Protein AF-A0A7U6QL06-F1 (afdb_monomer_lite)

Radius of gyration: 22.6 Å; chains: 1; bounding box: 42×29×83 Å

Structure (mmCIF, N/CA/C/O backbone):
data_AF-A0A7U6QL06-F1
#
_entry.id   AF-A0A7U6QL06-F1
#
loop_
_atom_site.group_PDB
_atom_site.id
_atom_site.type_symbol
_atom_site.label_atom_id
_atom_site.label_alt_id
_atom_site.label_comp_id
_atom_site.label_asym_id
_atom_site.label_entity_id
_atom_site.label_seq_id
_atom_site.pdbx_PDB_ins_code
_atom_site.Cartn_x
_atom_site.Cartn_y
_atom_site.Cartn_z
_atom_site.occupancy
_atom_site.B_iso_or_equiv
_atom_site.auth_seq_id
_atom_site.auth_comp_id
_atom_site.auth_asym_id
_atom_site.auth_atom_id
_atom_site.pdbx_PDB_model_num
ATOM 1 N N . MET A 1 1 ? -15.529 -10.972 55.651 1.00 56.72 1 MET A N 1
ATOM 2 C CA . MET A 1 1 ? -15.370 -11.615 54.320 1.00 56.72 1 MET A CA 1
ATOM 3 C C . MET A 1 1 ? -15.640 -10.692 53.113 1.00 56.72 1 MET A C 1
ATOM 5 O O . MET A 1 1 ? -15.593 -11.164 51.986 1.00 56.72 1 MET A O 1
ATOM 9 N N . VAL A 1 2 ? -15.839 -9.375 53.287 1.00 56.72 2 VAL A N 1
ATOM 10 C CA . VAL A 1 2 ? -16.188 -8.446 52.182 1.00 56.72 2 VAL A CA 1
ATOM 11 C C . VAL A 1 2 ? -14.967 -7.991 51.353 1.00 56.72 2 VAL A C 1
ATOM 13 O O . VAL A 1 2 ? -15.068 -7.785 50.147 1.00 56.72 2 VAL A O 1
ATOM 16 N N . CYS A 1 3 ? -13.777 -7.938 51.963 1.00 60.69 3 CYS A N 1
ATOM 17 C CA . CYS A 1 3 ? -12.556 -7.406 51.338 1.00 60.69 3 CYS A CA 1
ATOM 18 C C . CYS A 1 3 ? -12.039 -8.247 50.143 1.00 60.69 3 CYS A C 1
ATOM 20 O O . CYS A 1 3 ? -11.543 -7.704 49.155 1.00 60.69 3 CYS A O 1
ATOM 22 N N . GLY A 1 4 ? -12.218 -9.575 50.176 1.00 67.12 4 GLY A N 1
ATOM 23 C CA . GLY A 1 4 ? -11.786 -10.467 49.088 1.00 67.12 4 GLY A CA 1
ATOM 24 C C . GLY A 1 4 ? -12.619 -10.332 47.806 1.00 67.12 4 GLY A C 1
ATOM 25 O O . GLY A 1 4 ? -12.082 -10.431 46.701 1.00 67.12 4 GLY A O 1
ATOM 26 N N . TYR A 1 5 ? -13.917 -10.044 47.943 1.00 71.44 5 TYR A N 1
ATOM 27 C CA . TYR A 1 5 ? -14.824 -9.863 46.806 1.00 71.44 5 TYR A CA 1
ATOM 28 C C . TYR A 1 5 ? -14.552 -8.559 46.050 1.00 71.44 5 TYR A C 1
ATOM 30 O O . TYR A 1 5 ? -14.551 -8.552 44.818 1.00 71.44 5 TYR A O 1
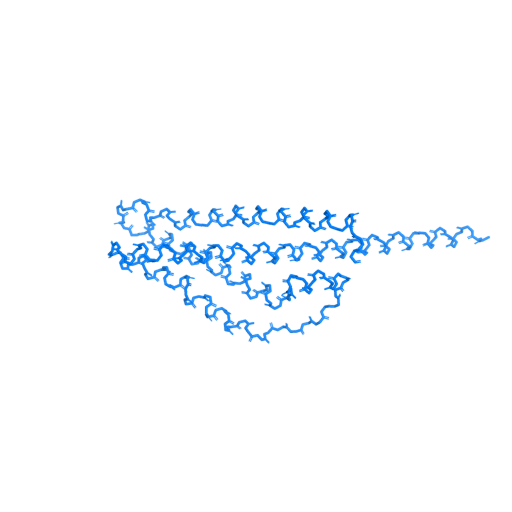ATOM 38 N N . GLU A 1 6 ? -14.255 -7.466 46.757 1.00 74.19 6 GLU A N 1
ATOM 39 C CA . GLU A 1 6 ? -13.895 -6.204 46.106 1.00 74.19 6 GLU A CA 1
ATOM 40 C C . GLU A 1 6 ? -12.566 -6.282 45.355 1.00 74.19 6 GLU A C 1
ATOM 42 O O . GLU A 1 6 ? -12.441 -5.736 44.258 1.00 74.19 6 GLU A O 1
ATOM 47 N N . TRP A 1 7 ? -11.570 -6.969 45.917 1.00 74.94 7 TRP A N 1
ATOM 48 C CA . TRP A 1 7 ? -10.262 -7.102 45.280 1.00 74.94 7 TRP A CA 1
ATOM 49 C C . TRP A 1 7 ? -10.329 -7.931 43.993 1.00 74.94 7 TRP A C 1
ATOM 51 O O . TRP A 1 7 ? -9.758 -7.542 42.970 1.00 74.94 7 TRP A O 1
ATOM 61 N N . LYS A 1 8 ? -11.098 -9.028 44.010 1.00 81.56 8 LYS A N 1
ATOM 62 C CA . LYS A 1 8 ? -11.358 -9.850 42.822 1.00 81.56 8 LYS A CA 1
ATOM 63 C C . LYS A 1 8 ? -12.091 -9.051 41.737 1.00 81.56 8 LYS A C 1
ATOM 65 O O . LYS A 1 8 ? -11.638 -9.023 40.594 1.00 81.56 8 LYS A O 1
ATOM 70 N N . ARG A 1 9 ? -13.126 -8.290 42.114 1.00 80.81 9 ARG A N 1
ATOM 71 C CA . ARG A 1 9 ? -13.883 -7.426 41.191 1.00 80.81 9 ARG A CA 1
ATOM 72 C C . ARG A 1 9 ? -13.010 -6.324 40.570 1.00 80.81 9 ARG A C 1
ATOM 74 O O . ARG A 1 9 ? -13.102 -6.075 39.371 1.00 80.81 9 ARG A O 1
ATOM 81 N N . ARG A 1 10 ? -12.113 -5.691 41.342 1.00 80.50 10 ARG A N 1
ATOM 82 C CA . ARG A 1 10 ? -11.158 -4.687 40.819 1.00 80.50 10 ARG A CA 1
ATOM 83 C C . ARG A 1 10 ? -10.161 -5.286 39.825 1.00 80.50 10 ARG A C 1
ATOM 85 O O . ARG A 1 10 ? -9.833 -4.630 38.839 1.00 80.50 10 ARG A O 1
ATOM 92 N N . LYS A 1 11 ? -9.677 -6.510 40.061 1.00 79.62 11 LYS A N 1
ATOM 93 C CA . LYS A 1 11 ? -8.797 -7.216 39.114 1.00 79.62 11 LYS A CA 1
ATOM 94 C C . LYS A 1 11 ? -9.510 -7.567 37.811 1.00 79.62 11 LYS A C 1
ATOM 96 O O . LYS A 1 11 ? -8.960 -7.326 36.742 1.00 79.62 11 LYS A O 1
ATOM 101 N N . GLU A 1 12 ? -10.732 -8.082 37.900 1.00 82.75 12 GLU A N 1
ATOM 102 C CA . GLU A 1 12 ? -11.554 -8.404 36.728 1.00 82.75 12 GLU A CA 1
ATOM 103 C C . GLU A 1 12 ? -11.868 -7.153 35.894 1.00 82.75 12 GLU A C 1
ATOM 105 O O . GLU A 1 12 ? -11.750 -7.185 34.671 1.00 82.75 12 GLU A O 1
ATOM 110 N N . LEU A 1 13 ? -12.183 -6.027 36.544 1.00 82.56 13 LEU A N 1
ATOM 111 C CA . LEU A 1 13 ? -12.388 -4.741 35.870 1.00 82.56 13 LEU A CA 1
ATOM 112 C C . LEU A 1 13 ? -11.122 -4.247 35.162 1.00 82.56 13 LEU A C 1
ATOM 114 O O . LEU A 1 13 ? -11.205 -3.819 34.016 1.00 82.56 13 LEU A O 1
ATOM 118 N N . LYS A 1 14 ? -9.949 -4.336 35.804 1.00 80.06 14 LYS A N 1
ATOM 119 C CA . LYS A 1 14 ? -8.676 -3.946 35.175 1.00 80.06 14 LYS A CA 1
ATOM 120 C C . LYS A 1 14 ? -8.365 -4.785 33.935 1.00 80.06 14 LYS A C 1
ATOM 122 O O . LYS A 1 14 ? -8.051 -4.207 32.901 1.00 80.06 14 LYS A O 1
ATOM 127 N N . MET A 1 15 ? -8.516 -6.109 34.016 1.00 80.69 15 MET A N 1
ATOM 128 C CA . MET A 1 15 ? -8.277 -6.998 32.871 1.00 80.69 15 MET A CA 1
ATOM 129 C C . MET A 1 15 ? -9.235 -6.720 31.708 1.00 80.69 15 MET A C 1
ATOM 131 O O . MET A 1 15 ? -8.798 -6.670 30.561 1.00 80.69 15 MET A O 1
ATOM 135 N N . LYS A 1 16 ? -10.524 -6.481 31.983 1.00 80.56 16 LYS A N 1
ATOM 136 C CA . LYS A 1 16 ? -11.489 -6.098 30.938 1.00 80.56 16 LYS A CA 1
ATOM 137 C C . LYS A 1 16 ? -11.095 -4.790 30.251 1.00 80.56 16 LYS A C 1
ATOM 139 O O . LYS A 1 16 ? -11.114 -4.708 29.030 1.00 80.56 16 LYS A O 1
ATOM 144 N N . LEU A 1 17 ? -10.671 -3.798 31.029 1.00 80.12 17 LEU A N 1
ATOM 145 C CA . LEU A 1 17 ? -10.309 -2.473 30.525 1.00 80.12 17 LEU A CA 1
ATOM 146 C C . LEU A 1 17 ? -9.007 -2.500 29.703 1.00 80.12 17 LEU A C 1
ATOM 148 O O . LEU A 1 17 ? -8.867 -1.764 28.728 1.00 80.12 17 LEU A O 1
ATOM 152 N N . GLU A 1 18 ? -8.052 -3.359 30.064 1.00 82.56 18 GLU A N 1
ATOM 153 C CA . GLU A 1 18 ? -6.850 -3.616 29.259 1.00 82.56 18 GLU A CA 1
ATOM 154 C C . GLU A 1 18 ? -7.182 -4.325 27.943 1.00 82.56 18 GLU A C 1
ATOM 156 O O . GLU A 1 18 ? -6.679 -3.926 26.891 1.00 82.56 18 GLU A O 1
ATOM 161 N N . PHE A 1 19 ? -8.081 -5.309 27.984 1.00 79.69 19 PHE A N 1
ATOM 162 C CA . PHE A 1 19 ? -8.537 -6.021 26.794 1.00 79.69 19 PHE A CA 1
ATOM 163 C C . PHE A 1 19 ? -9.267 -5.092 25.811 1.00 79.69 19 PHE A C 1
ATOM 165 O O . PHE A 1 19 ? -8.935 -5.068 24.627 1.00 79.69 19 PHE A O 1
ATOM 172 N N . GLU A 1 20 ? -10.185 -4.254 26.298 1.00 81.06 20 GLU A N 1
ATOM 173 C CA . GLU A 1 20 ? -10.882 -3.250 25.481 1.00 81.06 20 GLU A CA 1
ATOM 174 C C . GLU A 1 20 ? -9.908 -2.239 24.865 1.00 81.06 20 GLU A C 1
ATOM 176 O O . GLU A 1 20 ? -9.972 -1.950 23.668 1.00 81.06 20 GLU A O 1
ATOM 181 N N . LYS A 1 21 ? -8.939 -1.740 25.646 1.00 82.25 21 LYS A N 1
ATOM 182 C CA . LYS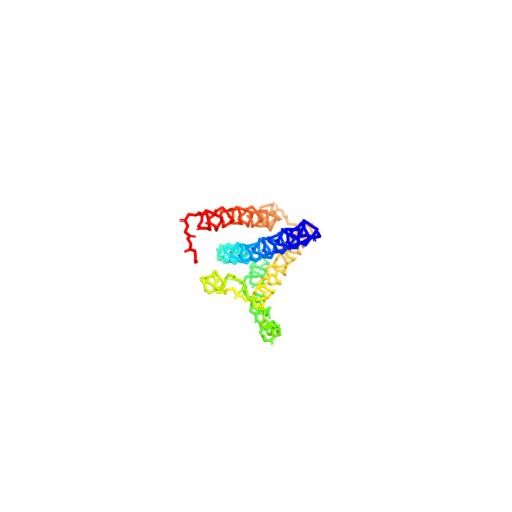 A 1 21 ? -7.882 -0.855 25.127 1.00 82.25 21 LYS A CA 1
ATOM 183 C C . LYS A 1 21 ? -7.085 -1.518 24.009 1.00 82.25 21 LYS A C 1
ATOM 185 O O . LYS A 1 21 ? -6.761 -0.862 23.019 1.00 82.25 21 LYS A O 1
ATOM 190 N N . GLN A 1 22 ? -6.764 -2.799 24.158 1.00 82.94 22 GLN A N 1
ATOM 191 C CA . GLN A 1 22 ? -6.027 -3.549 23.150 1.00 82.94 22 GLN A CA 1
ATOM 192 C C . GLN A 1 22 ? -6.859 -3.752 21.878 1.00 82.94 22 GLN A C 1
ATOM 194 O O . GLN A 1 22 ? -6.335 -3.572 20.778 1.00 82.94 22 GLN A O 1
ATOM 199 N N . GLN A 1 23 ? -8.156 -4.045 22.006 1.00 82.88 23 GLN A N 1
ATOM 200 C CA . GLN A 1 23 ? -9.073 -4.149 20.868 1.00 82.88 23 GLN A CA 1
ATOM 201 C C . GLN A 1 23 ? -9.201 -2.823 20.110 1.00 82.88 23 GLN A C 1
ATOM 203 O O . GLN A 1 23 ? -9.006 -2.800 18.895 1.00 82.88 23 GLN A O 1
ATOM 208 N N . ILE A 1 24 ? -9.416 -1.710 20.818 1.00 82.75 24 ILE A N 1
ATOM 209 C CA . ILE A 1 24 ? -9.493 -0.370 20.218 1.00 82.75 24 ILE A CA 1
ATOM 210 C C . ILE A 1 24 ? -8.187 -0.027 19.493 1.00 82.75 24 ILE A C 1
ATOM 212 O O . ILE A 1 24 ? -8.204 0.454 18.360 1.00 82.75 24 ILE A O 1
ATOM 216 N N . ASN A 1 25 ? -7.037 -0.303 20.112 1.00 83.19 25 ASN A N 1
ATOM 217 C CA . ASN A 1 25 ? -5.745 -0.031 19.489 1.00 83.19 25 ASN A CA 1
ATOM 218 C C . ASN A 1 25 ? -5.548 -0.869 18.213 1.00 83.19 25 ASN A C 1
ATOM 220 O O . ASN A 1 25 ? -5.081 -0.346 17.204 1.00 83.19 25 ASN A O 1
ATOM 224 N N . ASN A 1 26 ? -5.965 -2.137 18.221 1.00 84.69 26 ASN A N 1
ATOM 225 C CA . ASN A 1 26 ? -5.915 -3.000 17.042 1.00 84.69 26 ASN A CA 1
ATOM 226 C C . ASN A 1 26 ? -6.823 -2.496 15.908 1.00 84.69 26 ASN A C 1
ATOM 228 O O . ASN A 1 26 ? -6.406 -2.512 14.748 1.00 84.69 26 ASN A O 1
ATOM 232 N N . GLU A 1 27 ? -8.029 -2.010 16.215 1.00 83.31 27 GLU A N 1
ATOM 233 C CA . GLU A 1 27 ? -8.917 -1.395 15.218 1.00 83.31 27 GLU A CA 1
ATOM 234 C C . GLU A 1 27 ? -8.293 -0.137 14.606 1.00 83.31 27 GLU A C 1
ATOM 236 O O . GLU A 1 27 ? -8.270 0.012 13.382 1.00 83.31 27 GLU A O 1
ATOM 241 N N . ILE A 1 28 ? -7.701 0.733 15.432 1.00 84.88 28 ILE A N 1
ATOM 242 C CA . ILE A 1 28 ? -7.004 1.934 14.953 1.00 84.88 28 ILE A CA 1
ATOM 243 C C . ILE A 1 28 ? -5.854 1.547 14.020 1.00 84.88 28 ILE A C 1
ATOM 245 O O . ILE A 1 28 ? -5.737 2.131 12.942 1.00 84.88 28 ILE A O 1
ATOM 249 N N . ILE A 1 29 ? -5.037 0.551 14.388 1.00 86.44 29 ILE A N 1
ATOM 250 C CA . ILE A 1 29 ? -3.929 0.065 13.547 1.00 86.44 29 ILE A CA 1
ATOM 251 C C . ILE A 1 29 ? -4.458 -0.401 12.187 1.00 86.44 29 ILE A C 1
ATOM 253 O O . ILE A 1 29 ? -3.914 -0.007 11.155 1.00 86.44 29 ILE A O 1
ATOM 257 N N . ARG A 1 30 ? -5.534 -1.200 12.161 1.00 84.56 30 ARG A N 1
ATOM 258 C CA . ARG A 1 30 ? -6.133 -1.700 10.911 1.00 84.56 30 ARG A CA 1
ATOM 259 C C . ARG A 1 30 ? -6.638 -0.569 10.020 1.00 84.56 30 ARG A C 1
ATOM 261 O O . ARG A 1 30 ? -6.330 -0.548 8.830 1.00 84.56 30 ARG A O 1
ATOM 268 N N . ILE A 1 31 ? -7.354 0.398 10.590 1.00 85.50 31 ILE A N 1
ATOM 269 C CA . ILE A 1 31 ? -7.894 1.539 9.839 1.00 85.50 31 ILE A CA 1
ATOM 270 C C . ILE A 1 31 ? -6.761 2.431 9.317 1.00 85.50 31 ILE A C 1
ATOM 272 O O . ILE A 1 31 ? -6.792 2.824 8.151 1.00 85.50 31 ILE A O 1
ATOM 276 N N . CYS A 1 32 ? -5.735 2.701 10.131 1.00 86.69 32 CYS A N 1
ATOM 277 C CA . CYS A 1 32 ? -4.554 3.458 9.704 1.00 86.69 32 CYS A CA 1
ATOM 278 C C . CYS A 1 32 ? -3.824 2.751 8.560 1.00 86.69 32 CYS A C 1
ATOM 280 O O . CYS A 1 32 ? -3.473 3.394 7.573 1.00 86.69 32 CYS A O 1
ATOM 282 N N . ASN A 1 33 ? -3.634 1.433 8.668 1.00 87.38 33 ASN A N 1
ATOM 283 C CA . ASN A 1 33 ? -3.009 0.622 7.626 1.00 87.38 33 ASN A CA 1
ATOM 284 C C . ASN A 1 33 ? -3.812 0.630 6.328 1.00 87.38 33 ASN A C 1
ATOM 286 O O . ASN A 1 33 ? -3.229 0.752 5.256 1.00 87.38 33 ASN A O 1
ATOM 290 N N . TYR A 1 34 ? -5.137 0.524 6.399 1.00 87.69 34 TYR A N 1
ATOM 291 C CA . TYR A 1 34 ? -5.983 0.602 5.213 1.00 87.69 34 TYR A CA 1
ATOM 292 C C . TYR A 1 34 ? -5.958 1.990 4.568 1.00 87.69 34 TYR A C 1
ATOM 294 O O . TYR A 1 34 ? -5.810 2.097 3.352 1.00 87.69 34 TYR A O 1
ATOM 302 N N . ALA A 1 35 ? -6.078 3.054 5.365 1.00 86.44 35 ALA A N 1
ATOM 303 C CA . ALA A 1 35 ? -6.067 4.424 4.862 1.00 86.44 35 ALA A CA 1
ATOM 304 C C . ALA A 1 35 ? -4.718 4.785 4.223 1.00 86.44 35 ALA A C 1
ATOM 306 O O . ALA A 1 35 ? -4.694 5.346 3.125 1.00 86.44 35 ALA A O 1
ATOM 307 N N . SER A 1 36 ? -3.604 4.417 4.869 1.00 87.69 36 SER A N 1
ATOM 308 C CA . SER A 1 36 ? -2.264 4.639 4.320 1.00 87.69 36 SER A CA 1
ATOM 309 C C . SER A 1 36 ? -2.048 3.843 3.039 1.00 87.69 36 SER A C 1
ATOM 311 O O . SER A 1 36 ? -1.605 4.417 2.049 1.00 87.69 36 SER A O 1
ATOM 313 N N . LEU A 1 37 ? -2.444 2.565 3.026 1.00 87.44 37 LEU A N 1
ATOM 314 C CA . LEU A 1 37 ? -2.335 1.694 1.861 1.00 87.44 37 LEU A CA 1
ATOM 315 C C . LEU A 1 37 ? -3.142 2.233 0.676 1.00 87.44 37 LEU A C 1
ATOM 317 O O . LEU A 1 37 ? -2.651 2.234 -0.448 1.00 87.44 37 LEU A O 1
ATOM 321 N N . LYS A 1 38 ? -4.361 2.730 0.916 1.00 86.75 38 LYS A N 1
ATOM 322 C CA . LYS A 1 38 ? -5.223 3.303 -0.126 1.00 86.75 38 LYS A CA 1
ATOM 323 C C . LYS A 1 38 ? -4.586 4.514 -0.796 1.00 86.75 38 LYS A C 1
ATOM 325 O O . LYS A 1 38 ? -4.595 4.596 -2.020 1.00 86.75 38 LYS A O 1
ATOM 330 N N . ILE A 1 39 ? -4.029 5.431 -0.010 1.00 86.38 39 ILE A N 1
ATOM 331 C CA . ILE A 1 39 ? -3.384 6.634 -0.546 1.00 86.38 39 ILE A CA 1
ATOM 332 C C . ILE A 1 39 ? -2.068 6.285 -1.238 1.00 86.38 39 ILE A C 1
ATOM 334 O O . ILE A 1 39 ? -1.845 6.737 -2.358 1.00 86.38 39 ILE A O 1
ATOM 338 N N . SER A 1 40 ? -1.228 5.438 -0.633 1.00 85.81 40 SER A N 1
ATOM 339 C CA . SER A 1 40 ? 0.028 5.020 -1.266 1.00 85.81 40 SER A CA 1
ATOM 340 C C . SER A 1 40 ? -0.218 4.298 -2.589 1.00 85.81 40 SER A C 1
ATOM 342 O O . SER A 1 40 ? 0.506 4.527 -3.549 1.00 85.81 40 SER A O 1
ATOM 344 N N . TYR A 1 41 ? -1.269 3.477 -2.657 1.00 85.38 41 TYR A N 1
ATOM 345 C CA . TYR A 1 41 ? -1.682 2.786 -3.875 1.00 85.38 41 TYR A CA 1
ATOM 346 C C . TYR A 1 41 ? -2.122 3.769 -4.967 1.00 85.38 41 TYR A C 1
ATOM 348 O O . TYR A 1 41 ? -1.666 3.686 -6.100 1.00 85.38 41 TYR A O 1
ATOM 356 N N . GLN A 1 42 ? -2.957 4.757 -4.628 1.00 85.06 42 GLN A N 1
ATOM 357 C CA . GLN A 1 42 ? -3.378 5.787 -5.583 1.00 85.06 42 GLN A CA 1
ATOM 358 C C . GLN A 1 42 ? -2.205 6.618 -6.110 1.00 85.06 42 GLN A C 1
ATOM 360 O O . GLN A 1 42 ? -2.164 6.926 -7.299 1.00 85.06 42 GLN A O 1
ATOM 365 N N . ILE A 1 43 ? -1.248 6.963 -5.247 1.00 85.44 43 ILE A N 1
ATOM 366 C CA . ILE A 1 43 ? -0.051 7.698 -5.661 1.00 85.44 43 ILE A CA 1
ATOM 367 C C . ILE A 1 43 ? 0.824 6.829 -6.571 1.00 85.44 43 ILE A C 1
ATOM 369 O O . ILE A 1 43 ? 1.256 7.308 -7.614 1.00 85.44 43 ILE A O 1
ATOM 373 N N . LEU A 1 44 ? 1.037 5.553 -6.235 1.00 84.75 44 LEU A N 1
ATOM 374 C CA . LEU A 1 44 ? 1.780 4.623 -7.090 1.00 84.75 44 LEU A CA 1
ATOM 375 C C . LEU A 1 44 ? 1.138 4.502 -8.479 1.00 84.75 44 LEU A C 1
ATOM 377 O O . LEU A 1 44 ? 1.824 4.635 -9.489 1.00 84.75 44 LEU A O 1
ATOM 381 N N . MET A 1 45 ? -0.182 4.334 -8.529 1.00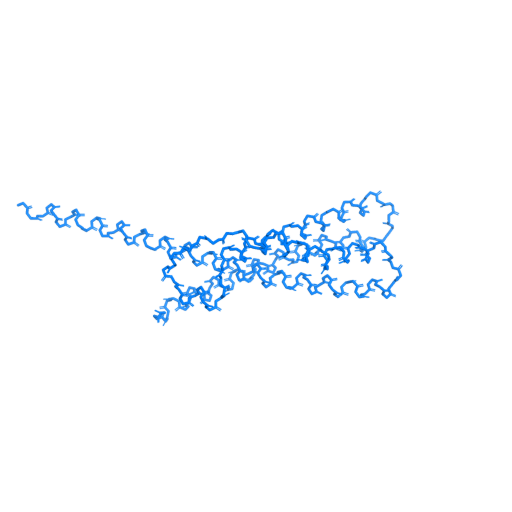 82.50 45 MET A N 1
ATOM 382 C CA . MET A 1 45 ? -0.953 4.290 -9.771 1.00 82.50 45 MET A CA 1
ATOM 383 C C . MET A 1 45 ? -0.823 5.575 -10.594 1.00 82.50 45 MET A C 1
ATOM 385 O O . MET A 1 45 ? -0.682 5.514 -11.814 1.00 82.50 45 MET A O 1
ATOM 389 N N . LEU A 1 46 ? -0.821 6.741 -9.940 1.00 84.12 46 LEU A N 1
ATOM 390 C CA . LEU A 1 46 ? -0.592 8.024 -10.603 1.00 84.12 46 LEU A CA 1
ATOM 391 C C . LEU A 1 46 ? 0.820 8.104 -11.199 1.00 84.12 46 LEU A C 1
ATOM 393 O O . LEU A 1 46 ? 0.969 8.519 -12.344 1.00 84.12 46 LEU A O 1
ATOM 397 N N . ILE A 1 47 ? 1.846 7.678 -10.456 1.00 83.06 47 ILE A N 1
ATOM 398 C CA . ILE A 1 47 ? 3.231 7.653 -10.950 1.00 83.06 47 ILE A CA 1
ATOM 399 C C . ILE A 1 47 ? 3.337 6.713 -12.150 1.00 83.06 47 ILE A C 1
ATOM 401 O O . ILE A 1 47 ? 3.878 7.105 -13.177 1.00 83.06 47 ILE A O 1
ATOM 405 N N . LEU A 1 48 ? 2.780 5.502 -12.059 1.00 80.94 48 LEU A N 1
ATOM 406 C CA . LEU A 1 48 ? 2.752 4.544 -13.167 1.00 80.94 48 LEU A CA 1
ATOM 407 C C . LEU A 1 48 ? 2.077 5.132 -14.413 1.00 80.94 48 LEU A C 1
ATOM 409 O O . LEU A 1 48 ? 2.589 4.959 -15.517 1.00 80.94 48 LEU A O 1
ATOM 413 N N . ALA A 1 49 ? 0.971 5.860 -14.242 1.00 80.31 49 ALA A N 1
ATOM 414 C CA . ALA A 1 49 ? 0.274 6.527 -15.338 1.00 80.31 49 ALA A CA 1
ATOM 415 C C . ALA A 1 49 ? 1.102 7.663 -15.964 1.00 80.31 49 ALA A C 1
ATOM 417 O O . ALA A 1 49 ? 1.184 7.768 -17.183 1.00 80.31 49 ALA A O 1
ATOM 418 N N . VAL A 1 50 ? 1.754 8.503 -15.156 1.00 81.06 50 VAL A N 1
ATOM 419 C CA . VAL A 1 50 ? 2.622 9.575 -15.676 1.00 81.06 50 VAL A CA 1
ATOM 420 C C . VAL A 1 50 ? 3.811 8.983 -16.432 1.00 81.06 50 VAL A C 1
ATOM 422 O O . VAL A 1 50 ? 4.109 9.402 -17.550 1.00 81.06 50 VAL A O 1
ATOM 425 N N . MET A 1 51 ? 4.457 7.965 -15.862 1.00 77.00 51 MET A N 1
ATOM 426 C CA . MET A 1 51 ? 5.594 7.303 -16.497 1.00 77.00 51 MET A CA 1
ATOM 427 C C . MET A 1 51 ? 5.193 6.590 -17.791 1.00 77.00 51 MET A C 1
ATOM 429 O O . MET A 1 51 ? 5.970 6.589 -18.745 1.00 77.00 51 MET A O 1
ATOM 433 N N . SER A 1 52 ? 3.986 6.016 -17.866 1.00 73.25 52 SER A N 1
ATOM 434 C CA . SER A 1 52 ? 3.515 5.347 -19.085 1.00 73.25 52 SER A CA 1
ATOM 435 C C . SER A 1 52 ? 3.301 6.335 -20.228 1.00 73.25 52 SER A C 1
ATOM 437 O O . SER A 1 52 ? 3.707 6.048 -21.355 1.00 73.25 52 SER A O 1
ATOM 439 N N . VAL A 1 53 ? 2.762 7.523 -19.933 1.00 74.88 53 VAL A N 1
ATOM 440 C CA . VAL A 1 53 ? 2.607 8.614 -20.906 1.00 74.88 53 VAL A CA 1
ATOM 441 C C . VAL A 1 53 ? 3.967 9.110 -21.396 1.00 74.88 53 VAL A C 1
ATOM 443 O O . VAL A 1 53 ? 4.171 9.207 -22.605 1.00 74.88 53 VAL A O 1
ATOM 446 N N . ILE A 1 54 ? 4.916 9.366 -20.487 1.00 73.88 54 ILE A N 1
ATOM 447 C CA . ILE A 1 54 ? 6.275 9.809 -20.848 1.00 73.88 54 ILE A CA 1
ATOM 448 C C . ILE A 1 54 ? 6.943 8.788 -21.776 1.00 73.88 54 ILE A C 1
ATOM 450 O O . ILE A 1 54 ? 7.505 9.156 -22.806 1.00 73.88 54 ILE A O 1
ATOM 454 N N . GLN A 1 55 ? 6.834 7.499 -21.453 1.00 70.69 55 GLN A N 1
ATOM 455 C CA . GLN A 1 55 ? 7.464 6.450 -22.246 1.00 70.69 55 GLN A CA 1
ATOM 456 C C . GLN A 1 55 ? 6.812 6.263 -23.621 1.00 70.69 55 GLN A C 1
ATOM 458 O O . GLN A 1 55 ? 7.505 6.008 -24.607 1.00 70.69 55 GLN A O 1
ATOM 463 N N . MET A 1 56 ? 5.486 6.401 -23.701 1.00 66.69 56 MET A N 1
ATOM 464 C CA . MET A 1 56 ? 4.755 6.324 -24.967 1.00 66.69 56 MET A CA 1
ATOM 465 C C . MET A 1 56 ? 5.204 7.421 -25.944 1.00 66.69 56 MET A C 1
ATOM 467 O O . MET A 1 56 ? 5.264 7.181 -27.146 1.00 66.69 56 MET A O 1
ATOM 471 N N . LEU A 1 57 ? 5.588 8.592 -25.424 1.00 70.06 57 LEU A N 1
ATOM 472 C CA . LEU A 1 57 ? 6.151 9.693 -26.209 1.00 70.06 57 LEU A CA 1
ATOM 473 C C . LEU A 1 57 ? 7.624 9.468 -26.599 1.00 70.06 57 LEU A C 1
ATOM 475 O O . LEU A 1 57 ? 8.076 10.036 -27.589 1.00 70.06 57 LEU A O 1
ATOM 479 N N . SER A 1 58 ? 8.378 8.643 -25.859 1.00 66.94 58 SER A N 1
ATOM 480 C CA . SER A 1 58 ? 9.832 8.485 -26.026 1.00 66.94 58 SER A CA 1
ATOM 481 C C . SER A 1 58 ? 10.271 7.244 -26.825 1.00 66.94 58 SER A C 1
ATOM 483 O O . SER A 1 58 ? 11.460 6.931 -26.829 1.00 66.94 58 SER A O 1
ATOM 485 N N . SER A 1 59 ? 9.357 6.534 -27.503 1.00 59.62 59 SER A N 1
ATOM 486 C CA . SER A 1 59 ? 9.589 5.342 -28.361 1.00 59.62 59 SER A CA 1
ATOM 487 C C . SER A 1 59 ? 9.927 3.996 -27.684 1.00 59.62 59 SER A C 1
ATOM 489 O O . SER A 1 59 ? 10.110 2.991 -28.372 1.00 59.62 59 SER A O 1
ATOM 491 N N . GLY A 1 60 ? 9.964 3.904 -26.349 1.00 60.38 60 GLY A N 1
ATOM 492 C CA . GLY A 1 60 ? 10.391 2.669 -25.673 1.00 60.38 60 GLY A CA 1
ATOM 493 C C . GLY A 1 60 ? 9.277 1.637 -25.454 1.00 60.38 60 GLY A C 1
ATOM 494 O O . GLY A 1 60 ? 8.694 1.568 -24.372 1.00 60.38 60 GLY A O 1
ATOM 495 N N . THR A 1 61 ? 9.053 0.778 -26.451 1.00 64.38 61 THR A N 1
ATOM 496 C CA . THR A 1 61 ? 7.981 -0.241 -26.508 1.00 64.38 61 THR A CA 1
ATOM 497 C C . THR A 1 61 ? 7.949 -1.217 -25.323 1.00 64.38 61 THR A C 1
ATOM 499 O O . THR A 1 61 ? 6.874 -1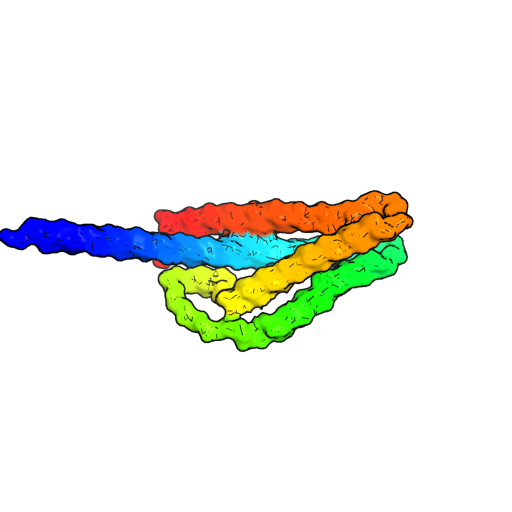.538 -24.818 1.00 64.38 61 THR A O 1
ATOM 502 N N . ILE A 1 62 ? 9.109 -1.659 -24.827 1.00 65.56 62 ILE A N 1
ATOM 503 C CA . ILE A 1 62 ? 9.203 -2.654 -23.740 1.00 65.56 62 ILE A CA 1
ATOM 504 C C . ILE A 1 62 ? 8.806 -2.059 -22.381 1.00 65.56 62 ILE A C 1
ATOM 506 O O . ILE A 1 62 ? 8.115 -2.701 -21.594 1.00 65.56 62 ILE A O 1
ATOM 510 N N . VAL A 1 63 ? 9.203 -0.819 -22.098 1.00 65.88 63 VAL A N 1
ATOM 511 C CA . VAL A 1 63 ? 8.874 -0.142 -20.832 1.00 65.88 63 VAL A CA 1
ATOM 512 C C . VAL A 1 63 ? 7.392 0.228 -20.791 1.00 65.88 63 VAL A C 1
ATOM 514 O O . VAL A 1 63 ? 6.738 0.029 -19.768 1.00 65.88 63 VAL A O 1
ATOM 517 N N . SER A 1 64 ? 6.830 0.677 -21.917 1.00 63.97 64 SER A N 1
ATOM 518 C CA . SER A 1 64 ? 5.392 0.935 -22.044 1.00 63.97 64 SER A CA 1
ATOM 519 C C . SER A 1 64 ? 4.556 -0.328 -21.805 1.00 63.97 64 SER A C 1
ATOM 521 O O . SER A 1 64 ? 3.513 -0.247 -21.160 1.00 63.97 64 SER A O 1
ATOM 523 N N . PHE A 1 65 ? 5.027 -1.499 -22.252 1.00 68.31 65 PHE A N 1
ATOM 524 C CA . PHE A 1 65 ? 4.370 -2.784 -21.991 1.00 68.31 65 PHE A CA 1
ATOM 525 C C . PHE A 1 65 ? 4.320 -3.124 -20.493 1.00 68.31 65 PHE A C 1
ATOM 527 O O . PHE A 1 65 ? 3.248 -3.436 -19.971 1.00 68.31 65 PHE A O 1
ATOM 534 N N . TRP A 1 66 ? 5.444 -3.000 -19.778 1.00 69.06 66 TRP A N 1
ATOM 535 C CA . TRP A 1 66 ? 5.479 -3.227 -18.328 1.00 69.06 66 TRP A CA 1
ATOM 536 C C . TRP A 1 66 ? 4.574 -2.251 -17.573 1.00 69.06 66 TRP A C 1
ATOM 538 O O . TRP A 1 66 ? 3.800 -2.669 -16.714 1.00 69.06 66 TRP A O 1
ATOM 548 N N . LEU A 1 67 ? 4.599 -0.968 -17.933 1.00 69.81 67 LEU A N 1
ATOM 549 C CA . LEU A 1 67 ? 3.765 0.050 -17.294 1.00 69.81 67 LEU A CA 1
ATOM 550 C C . LEU A 1 67 ? 2.264 -0.166 -17.540 1.00 69.81 67 LEU A C 1
ATOM 552 O O . LEU A 1 67 ? 1.462 0.087 -16.645 1.00 69.81 67 LEU A O 1
ATOM 556 N N . LEU A 1 68 ? 1.873 -0.687 -18.707 1.00 72.00 68 LEU A N 1
ATOM 557 C CA . LEU A 1 68 ? 0.482 -1.044 -19.006 1.00 72.00 68 LEU A CA 1
ATOM 558 C C . LEU A 1 68 ? 0.027 -2.261 -18.185 1.00 72.00 68 LEU A C 1
ATOM 560 O O . LEU A 1 68 ? -1.076 -2.258 -17.628 1.00 72.00 68 LEU A O 1
ATOM 564 N N . ILE A 1 69 ? 0.885 -3.279 -18.053 1.00 72.38 69 ILE A N 1
ATOM 565 C CA . ILE A 1 69 ? 0.592 -4.455 -17.222 1.00 72.38 69 ILE A CA 1
ATOM 566 C C . ILE A 1 69 ? 0.398 -4.049 -15.762 1.00 72.38 69 ILE A C 1
ATOM 568 O O . ILE A 1 69 ? -0.640 -4.371 -15.180 1.00 72.38 69 ILE A O 1
ATOM 572 N N . VAL A 1 70 ? 1.362 -3.324 -15.188 1.00 72.00 70 VAL A N 1
ATOM 573 C CA . VAL A 1 70 ? 1.337 -2.954 -13.765 1.00 72.00 70 VAL A CA 1
ATOM 574 C C . VAL A 1 70 ? 0.266 -1.903 -13.479 1.00 72.00 70 VAL A C 1
ATOM 576 O O . VAL A 1 70 ? -0.443 -2.024 -12.489 1.00 72.00 70 VAL A O 1
ATOM 579 N N . GLY A 1 71 ? 0.108 -0.903 -14.348 1.00 67.38 71 GLY A N 1
ATOM 580 C CA . GLY A 1 71 ? -0.774 0.238 -14.104 1.00 67.38 71 GLY A CA 1
ATOM 581 C C . GLY A 1 71 ? -2.229 0.064 -14.543 1.00 67.38 71 GLY A C 1
ATOM 582 O O . GLY A 1 71 ? -3.066 0.857 -14.132 1.00 67.38 71 GLY A O 1
ATOM 583 N N . ILE A 1 72 ? -2.571 -0.915 -15.390 1.00 71.00 72 ILE A N 1
ATOM 584 C CA . ILE A 1 72 ? -3.946 -1.047 -15.918 1.00 71.00 72 ILE A CA 1
ATOM 585 C C . ILE A 1 72 ? -4.472 -2.475 -15.786 1.00 71.00 72 ILE A C 1
ATOM 587 O O . ILE A 1 72 ? -5.520 -2.692 -15.174 1.00 71.00 72 ILE A O 1
ATOM 591 N N . LEU A 1 73 ? -3.768 -3.463 -16.341 1.00 71.62 73 LEU A N 1
ATOM 592 C CA . LEU A 1 73 ? -4.266 -4.846 -16.379 1.00 71.62 73 LEU A CA 1
ATOM 593 C C . LEU A 1 73 ? -4.351 -5.467 -14.985 1.00 71.62 73 LEU A C 1
ATOM 595 O O . LEU A 1 73 ? -5.338 -6.128 -14.654 1.00 71.62 73 LEU A O 1
ATOM 599 N N . LEU A 1 74 ? -3.337 -5.233 -14.159 1.00 72.31 74 LEU A N 1
ATOM 600 C CA . LEU A 1 74 ? -3.232 -5.840 -12.843 1.00 72.31 74 LEU A CA 1
ATOM 601 C C . LEU A 1 74 ? -4.297 -5.330 -11.844 1.00 72.31 74 LEU A C 1
ATOM 603 O O . LEU A 1 74 ? -5.004 -6.172 -11.281 1.00 72.31 74 LEU A O 1
ATOM 607 N N . PRO A 1 75 ? -4.528 -4.010 -11.680 1.00 69.25 75 PRO A N 1
ATOM 608 C CA . PRO A 1 75 ? -5.626 -3.492 -10.859 1.00 69.25 75 PRO A CA 1
ATOM 609 C C . PRO A 1 75 ? -6.997 -4.045 -11.271 1.00 69.25 75 PRO A C 1
ATOM 611 O O . PRO A 1 75 ? -7.823 -4.388 -10.422 1.00 69.25 75 PRO A O 1
ATOM 614 N N . LEU A 1 76 ? -7.242 -4.172 -12.581 1.00 71.44 76 LEU A N 1
ATOM 615 C CA . LEU A 1 76 ? -8.500 -4.692 -13.122 1.00 71.44 76 LEU A CA 1
ATOM 616 C C . LEU A 1 76 ? -8.674 -6.192 -12.854 1.00 71.44 76 LEU A C 1
ATOM 618 O O . LEU A 1 76 ? -9.779 -6.636 -12.529 1.00 71.44 76 LEU A O 1
ATOM 622 N N . PHE A 1 77 ? -7.602 -6.977 -12.981 1.00 73.31 77 PHE A N 1
ATOM 623 C CA . PHE A 1 77 ? -7.640 -8.422 -12.773 1.00 73.31 77 PHE A CA 1
ATOM 624 C C . PHE A 1 77 ? -7.777 -8.776 -11.289 1.00 73.31 77 PHE A C 1
ATOM 626 O O . PHE A 1 77 ? -8.659 -9.550 -10.910 1.00 73.31 77 PHE A O 1
ATOM 633 N N . VAL A 1 78 ? -6.980 -8.139 -10.428 1.00 69.25 78 VAL A N 1
ATOM 634 C CA . VAL A 1 78 ? -7.043 -8.337 -8.974 1.00 69.25 78 VAL A CA 1
ATOM 635 C C . VAL A 1 78 ? -8.379 -7.827 -8.427 1.00 69.25 78 VAL A C 1
ATOM 637 O O . VAL A 1 78 ? -9.054 -8.536 -7.677 1.00 69.25 78 VAL A O 1
ATOM 640 N N . GLY A 1 79 ? -8.838 -6.658 -8.884 1.00 66.00 79 GLY A N 1
ATOM 641 C CA . GLY A 1 79 ? -10.141 -6.111 -8.512 1.00 66.00 79 GLY A CA 1
ATOM 642 C C . GLY A 1 79 ? -11.324 -7.014 -8.876 1.00 66.00 79 GLY A C 1
ATOM 643 O O . GLY A 1 79 ? -12.354 -6.945 -8.209 1.00 66.00 79 GLY A O 1
ATOM 644 N N . ARG A 1 80 ? -11.194 -7.882 -9.891 1.00 68.62 80 ARG A N 1
ATOM 645 C CA . ARG A 1 80 ? -12.203 -8.896 -10.244 1.00 68.62 80 ARG A CA 1
ATOM 646 C C . ARG A 1 80 ? -12.059 -10.190 -9.445 1.00 68.62 80 ARG A C 1
ATOM 648 O O . ARG A 1 80 ? -13.071 -10.699 -8.976 1.00 68.62 80 ARG A O 1
ATOM 655 N N . LEU A 1 81 ? -10.841 -10.699 -9.250 1.00 67.25 81 LEU A N 1
ATOM 656 C CA . LEU A 1 81 ? -10.600 -11.957 -8.526 1.00 67.25 81 LEU A CA 1
ATOM 657 C C . LEU A 1 81 ? -11.037 -11.908 -7.058 1.00 67.25 81 LEU A C 1
ATOM 659 O O . LEU A 1 81 ? -11.502 -12.910 -6.514 1.00 67.25 81 LEU A O 1
ATOM 663 N N . PHE A 1 82 ? -10.902 -10.743 -6.423 1.00 65.31 82 PHE A N 1
ATOM 664 C CA . PHE A 1 82 ? -11.231 -10.556 -5.008 1.00 65.31 82 PHE A CA 1
ATOM 665 C C . PHE A 1 82 ? -12.590 -9.873 -4.782 1.00 65.31 82 PHE A C 1
ATOM 667 O O . PHE A 1 82 ? -12.987 -9.636 -3.639 1.00 65.31 82 PHE A O 1
ATOM 674 N N . ARG A 1 83 ? -13.358 -9.611 -5.851 1.00 57.38 83 ARG A N 1
ATOM 675 C CA . ARG A 1 83 ? -14.725 -9.080 -5.771 1.00 57.38 83 ARG A CA 1
ATOM 676 C C . ARG A 1 83 ? -15.677 -10.190 -5.307 1.00 57.38 83 ARG A C 1
ATOM 678 O O . ARG A 1 83 ? -16.216 -10.931 -6.116 1.00 57.38 83 ARG A O 1
ATOM 685 N N . GLY A 1 84 ? -15.881 -10.318 -3.996 1.00 52.53 84 GLY A N 1
ATOM 686 C CA . GLY A 1 84 ? -16.990 -11.114 -3.443 1.00 52.53 84 GLY A CA 1
ATOM 687 C C . GLY A 1 84 ? -16.626 -12.248 -2.485 1.00 52.53 84 GLY A C 1
ATOM 688 O O . GLY A 1 84 ? -17.525 -12.940 -2.020 1.00 52.53 84 GLY A O 1
ATOM 689 N N . LYS A 1 85 ? -15.354 -12.440 -2.126 1.00 53.88 85 LYS A N 1
ATOM 690 C CA . LYS A 1 85 ? -14.974 -13.432 -1.109 1.00 53.88 85 LYS A CA 1
ATOM 691 C C . LYS A 1 85 ? -14.619 -12.724 0.192 1.00 53.88 85 LYS A C 1
ATOM 693 O O . LYS A 1 85 ? -13.496 -12.262 0.321 1.00 53.88 85 LYS A O 1
ATOM 698 N N . GLN A 1 86 ? -15.591 -12.663 1.109 1.00 53.62 86 GLN A N 1
ATOM 699 C CA . GLN A 1 86 ? -15.489 -12.469 2.572 1.00 53.62 86 GLN A CA 1
ATOM 700 C C . GLN A 1 86 ? -16.442 -11.383 3.088 1.00 53.62 86 GLN A C 1
ATOM 702 O O . GLN A 1 86 ? -16.091 -10.208 3.184 1.00 53.62 86 GLN A O 1
ATOM 707 N N . SER A 1 87 ? -17.641 -11.808 3.495 1.00 46.66 87 SER A N 1
ATOM 708 C CA . SER A 1 87 ? -18.406 -11.128 4.539 1.00 46.66 87 SER A CA 1
ATOM 709 C C . SER A 1 87 ? -18.221 -11.893 5.850 1.00 46.66 87 SER A C 1
ATOM 711 O O . SER A 1 87 ? -18.893 -12.891 6.099 1.00 46.66 87 SER A O 1
ATOM 713 N N . MET A 1 88 ? -17.315 -11.431 6.705 1.00 46.88 88 MET A N 1
ATOM 714 C CA . MET A 1 88 ? -17.519 -11.594 8.139 1.00 46.88 88 MET A CA 1
ATOM 715 C C . MET A 1 88 ? -17.927 -10.229 8.668 1.00 46.88 88 MET A C 1
ATOM 717 O O . MET A 1 88 ? -17.176 -9.265 8.536 1.00 46.88 88 MET A O 1
ATOM 721 N N . SER A 1 89 ? -19.130 -10.126 9.229 1.00 47.69 89 SER A N 1
ATOM 722 C CA . SER A 1 89 ? -19.518 -8.943 9.987 1.00 47.69 89 SER A CA 1
ATOM 723 C C . SER A 1 89 ? -18.744 -8.955 11.307 1.00 47.69 89 SER A C 1
ATOM 725 O O . SER A 1 89 ? -19.218 -9.488 12.309 1.00 47.69 89 SER A O 1
ATOM 727 N N . GLN A 1 90 ? -17.523 -8.419 11.319 1.00 58.72 90 GLN A N 1
ATOM 728 C CA . GLN A 1 90 ? -16.902 -8.038 12.583 1.00 58.72 90 GLN A CA 1
ATOM 729 C C . GLN A 1 90 ? -17.658 -6.823 13.127 1.00 58.72 90 GLN A C 1
ATOM 731 O O . GLN A 1 90 ? -17.772 -5.796 12.460 1.00 58.72 90 GLN A O 1
ATOM 736 N N . THR A 1 91 ? -18.220 -6.953 14.327 1.00 63.94 91 THR A N 1
ATOM 737 C CA . THR A 1 91 ? -18.722 -5.819 15.106 1.00 63.94 91 THR A CA 1
ATOM 738 C C . THR A 1 91 ? -17.530 -4.993 15.569 1.00 63.94 91 THR A C 1
ATOM 740 O O . THR A 1 91 ? -16.759 -5.449 16.411 1.00 63.94 91 THR A O 1
ATOM 743 N N . PHE A 1 92 ? -17.371 -3.804 14.990 1.00 68.25 92 PHE A N 1
ATOM 744 C CA . PHE A 1 92 ? -16.329 -2.850 15.364 1.00 68.25 92 PHE A CA 1
ATOM 745 C C . PHE A 1 92 ? -16.784 -2.006 16.552 1.00 68.25 92 PHE A C 1
ATOM 747 O O . PHE A 1 92 ? -17.910 -1.503 16.557 1.00 68.25 92 PHE A O 1
ATOM 754 N N . ILE A 1 93 ? -15.894 -1.812 17.524 1.00 69.31 93 ILE A N 1
ATOM 755 C CA . ILE A 1 93 ? -16.121 -0.918 18.668 1.00 69.31 93 ILE A CA 1
ATOM 756 C C . ILE A 1 93 ? -16.186 0.536 18.172 1.00 69.31 93 ILE A C 1
ATOM 758 O O . ILE A 1 93 ? -17.004 1.326 18.637 1.00 69.31 93 ILE A O 1
ATOM 762 N N . LEU A 1 94 ? -15.361 0.880 17.177 1.00 74.25 94 LEU A N 1
ATOM 763 C CA . LEU A 1 94 ? -15.259 2.215 16.584 1.00 74.25 94 LEU A CA 1
ATOM 764 C C . LEU A 1 94 ? -16.000 2.321 15.234 1.00 74.25 94 LEU A C 1
ATOM 766 O O . LEU A 1 94 ? -15.422 2.673 14.199 1.00 74.25 94 LEU A O 1
ATOM 770 N N . SER A 1 95 ? -17.305 2.035 15.233 1.00 72.19 95 SER A N 1
ATOM 771 C CA . SER A 1 95 ? -18.150 2.048 14.023 1.00 72.19 95 SER A CA 1
ATOM 772 C C . SER A 1 95 ? -18.087 3.372 13.241 1.00 72.19 95 SER A C 1
ATOM 774 O O . SER A 1 95 ? -18.004 3.363 12.011 1.00 72.19 95 SER A O 1
ATOM 776 N N . THR A 1 96 ? -18.002 4.509 13.939 1.00 74.50 96 THR A N 1
ATOM 777 C CA . THR A 1 96 ? -17.885 5.852 13.343 1.00 74.50 96 THR A CA 1
ATOM 778 C C . THR A 1 96 ? -16.589 6.053 12.548 1.00 74.50 96 THR A C 1
ATOM 780 O O . THR A 1 96 ? -16.599 6.717 11.506 1.00 74.50 96 THR A O 1
ATOM 783 N N . LEU A 1 97 ? -15.459 5.462 12.967 1.00 72.25 97 LEU A N 1
ATOM 784 C CA . LEU A 1 97 ? -14.229 5.494 12.163 1.00 72.25 97 LEU A CA 1
ATOM 785 C C . LEU A 1 97 ? -14.319 4.573 10.950 1.00 72.25 97 LEU A C 1
ATOM 787 O O . LEU A 1 97 ? -13.848 4.944 9.873 1.00 72.25 97 LEU A O 1
ATOM 791 N N . VAL A 1 98 ? -14.913 3.392 11.108 1.00 76.50 98 VAL A N 1
ATOM 792 C CA . VAL A 1 98 ? -15.082 2.435 10.007 1.00 76.50 98 VAL A CA 1
ATOM 793 C C . VAL A 1 98 ? -15.906 3.053 8.883 1.00 76.50 98 VAL A C 1
ATOM 795 O O . VAL A 1 98 ? -15.497 2.985 7.721 1.00 76.50 98 VAL A O 1
ATOM 798 N N . GLU A 1 99 ? -17.005 3.726 9.222 1.00 76.88 99 GLU A N 1
ATOM 799 C CA . GLU A 1 99 ? -17.858 4.418 8.257 1.00 76.88 99 GLU A CA 1
ATOM 800 C C . GLU A 1 99 ? -17.126 5.587 7.588 1.00 76.88 99 GLU A C 1
ATOM 802 O O . GLU A 1 99 ? -17.074 5.673 6.357 1.00 76.88 99 GLU A O 1
ATOM 807 N N . LYS A 1 100 ? -16.454 6.432 8.382 1.00 80.12 100 LYS A N 1
ATOM 808 C CA . LYS A 1 100 ? -15.704 7.588 7.874 1.00 80.12 100 LYS A CA 1
ATOM 809 C C . LYS A 1 100 ? -14.628 7.205 6.863 1.00 80.12 100 LYS A C 1
ATOM 811 O O . LYS A 1 100 ? -14.478 7.865 5.835 1.00 80.12 100 LYS A O 1
ATOM 816 N N . TYR A 1 101 ? -13.867 6.152 7.150 1.00 78.69 101 TYR A N 1
ATOM 817 C CA . TYR A 1 101 ? -12.814 5.675 6.254 1.00 78.69 101 TYR A CA 1
ATOM 818 C C . TYR A 1 101 ? -13.324 4.654 5.226 1.00 78.69 101 TYR A C 1
ATOM 820 O O . TYR A 1 101 ? -12.558 4.237 4.356 1.00 78.69 101 TYR A O 1
ATOM 828 N N . LYS A 1 102 ? -14.616 4.290 5.260 1.00 81.56 102 LYS A N 1
ATOM 829 C CA . LYS A 1 102 ? -15.246 3.260 4.413 1.00 81.56 102 LYS A CA 1
ATOM 830 C C . LYS A 1 102 ? -14.456 1.945 4.427 1.00 81.56 102 LYS A C 1
ATOM 832 O O . LYS A 1 102 ? -14.224 1.343 3.369 1.00 81.56 102 LYS A O 1
ATOM 837 N N . TYR A 1 103 ? -13.995 1.556 5.614 1.00 79.69 103 TYR A N 1
ATOM 838 C CA . TYR A 1 103 ? -13.208 0.349 5.837 1.00 79.69 103 TYR A CA 1
ATOM 839 C C . TYR A 1 103 ? -14.075 -0.905 5.673 1.00 79.69 103 TYR A C 1
ATOM 841 O O . TYR A 1 103 ? -15.246 -0.931 6.040 1.00 79.69 103 TYR A O 1
ATOM 849 N N . SER A 1 104 ? -13.488 -1.950 5.099 1.00 80.31 104 SER A N 1
ATOM 850 C CA . SER A 1 104 ? -14.028 -3.308 5.076 1.00 80.31 104 SER A CA 1
ATOM 851 C C . SER A 1 104 ? -12.856 -4.261 4.887 1.00 80.31 104 SER A C 1
ATOM 853 O O . SER A 1 104 ? -11.976 -3.967 4.073 1.00 80.31 104 SER A O 1
ATOM 855 N N . ASP A 1 105 ? -12.860 -5.401 5.578 1.00 76.94 105 ASP A N 1
ATOM 856 C CA . ASP A 1 105 ? -11.794 -6.402 5.451 1.00 76.94 105 ASP A CA 1
ATOM 857 C C . ASP A 1 105 ? -11.630 -6.867 3.997 1.00 76.94 105 ASP A C 1
ATOM 859 O O . ASP A 1 105 ? -10.512 -6.946 3.494 1.00 76.94 105 ASP A O 1
ATOM 863 N N . SER A 1 106 ? -12.738 -7.050 3.271 1.00 77.12 106 SER A N 1
ATOM 864 C CA . SER A 1 106 ? -12.717 -7.399 1.842 1.00 77.12 106 SER A CA 1
ATOM 865 C C . SER A 1 106 ? -11.966 -6.364 0.990 1.00 77.12 106 SER A C 1
ATOM 867 O O . SER A 1 106 ? -11.121 -6.716 0.165 1.00 77.12 106 SER A O 1
ATOM 869 N N . LYS A 1 107 ? -12.223 -5.068 1.223 1.00 79.50 107 LYS A N 1
ATOM 870 C CA . LYS A 1 107 ? -11.554 -3.966 0.518 1.00 79.50 107 LYS A CA 1
ATOM 871 C C . LYS A 1 107 ? -10.088 -3.880 0.907 1.00 79.50 107 LYS A C 1
ATOM 873 O O . LYS A 1 107 ? -9.254 -3.659 0.036 1.00 79.50 107 LYS A O 1
ATOM 878 N N . TYR A 1 108 ? -9.777 -4.063 2.188 1.00 82.31 108 TYR A N 1
ATOM 879 C CA . TYR A 1 108 ? -8.405 -4.067 2.675 1.00 82.31 108 TYR A CA 1
ATOM 880 C C . TYR A 1 108 ? -7.593 -5.200 2.047 1.00 82.31 108 TYR A C 1
ATOM 882 O O . TYR A 1 108 ? -6.544 -4.930 1.472 1.00 82.31 108 TYR A O 1
ATOM 890 N N . HIS A 1 109 ? -8.093 -6.437 2.070 1.00 80.44 109 HIS A N 1
ATOM 891 C CA . HIS A 1 109 ? -7.405 -7.582 1.474 1.00 80.44 109 HIS A CA 1
ATOM 892 C C . HIS A 1 109 ? -7.266 -7.456 -0.043 1.00 80.44 109 HIS A C 1
ATOM 894 O O . HIS A 1 109 ? -6.178 -7.679 -0.570 1.00 80.44 109 HIS A O 1
ATOM 900 N N . SER A 1 110 ? -8.322 -7.039 -0.750 1.00 80.81 110 SER A N 1
ATOM 901 C CA . SER A 1 110 ? -8.248 -6.804 -2.197 1.00 80.81 110 SER A CA 1
ATOM 902 C C . SER A 1 110 ? -7.186 -5.759 -2.543 1.00 80.81 110 SER A C 1
ATOM 904 O O . SER A 1 110 ? -6.405 -5.955 -3.474 1.00 80.81 110 SER A O 1
ATOM 906 N N . LEU A 1 111 ? -7.142 -4.654 -1.797 1.00 81.88 111 LEU A N 1
ATOM 907 C CA . LEU A 1 111 ? -6.182 -3.576 -2.014 1.00 81.88 111 LEU A CA 1
ATOM 908 C C . LEU A 1 111 ? -4.754 -4.012 -1.645 1.00 81.88 111 LEU A C 1
ATOM 910 O O . LEU A 1 111 ? -3.818 -3.729 -2.384 1.00 81.88 111 LEU A O 1
ATOM 914 N N . ALA A 1 112 ? -4.586 -4.740 -0.538 1.00 82.38 112 ALA A N 1
ATOM 915 C CA . ALA A 1 112 ? -3.294 -5.262 -0.097 1.00 82.38 112 ALA A CA 1
ATOM 916 C C . ALA A 1 112 ? -2.715 -6.261 -1.098 1.00 82.38 112 ALA A C 1
ATOM 918 O O . ALA A 1 112 ? -1.534 -6.176 -1.423 1.00 82.38 112 ALA A O 1
ATOM 919 N N . ASN A 1 113 ? -3.551 -7.150 -1.635 1.00 82.00 113 ASN A N 1
ATOM 920 C CA . ASN A 1 113 ? -3.142 -8.082 -2.678 1.00 82.00 113 ASN A CA 1
ATOM 921 C C . ASN A 1 113 ? -2.781 -7.338 -3.966 1.00 82.00 113 ASN A C 1
ATOM 923 O O . ASN A 1 113 ? -1.747 -7.637 -4.550 1.00 82.00 113 ASN A O 1
ATOM 927 N N . SER A 1 114 ? -3.577 -6.341 -4.374 1.00 81.50 114 SER A N 1
ATOM 928 C CA . SER A 1 114 ? -3.281 -5.521 -5.565 1.00 81.50 114 SER A CA 1
ATOM 929 C C . SER A 1 114 ? -1.918 -4.849 -5.434 1.00 81.50 114 SER A C 1
ATOM 931 O O . SER A 1 114 ? -1.071 -5.000 -6.305 1.00 81.50 114 SER A O 1
ATOM 933 N N . PHE A 1 115 ? -1.674 -4.204 -4.292 1.00 82.62 115 PHE A N 1
ATOM 934 C CA . PHE A 1 115 ? -0.396 -3.575 -3.980 1.00 82.62 115 PHE A CA 1
ATOM 935 C C . PHE A 1 115 ? 0.767 -4.577 -3.975 1.00 82.62 115 PHE A C 1
ATOM 937 O O . PHE A 1 115 ? 1.828 -4.293 -4.521 1.00 82.62 115 PHE A O 1
ATOM 944 N N . LEU A 1 116 ? 0.587 -5.756 -3.370 1.00 83.88 116 LEU A N 1
ATOM 945 C CA . LEU A 1 116 ? 1.627 -6.787 -3.323 1.00 83.88 116 LEU A CA 1
ATOM 946 C C . LEU A 1 116 ? 1.983 -7.275 -4.727 1.00 83.88 116 LEU A C 1
ATOM 948 O O . LEU A 1 116 ? 3.165 -7.374 -5.052 1.00 83.88 116 LEU A O 1
ATOM 952 N N . PHE A 1 117 ? 0.976 -7.538 -5.562 1.00 82.06 117 PHE A N 1
ATOM 953 C CA . PHE A 1 117 ? 1.210 -7.894 -6.952 1.00 82.06 117 PHE A CA 1
ATOM 954 C C . PHE A 1 117 ? 1.923 -6.759 -7.697 1.00 82.06 117 PHE A C 1
ATOM 956 O O . PHE A 1 117 ? 2.914 -7.036 -8.358 1.00 82.06 117 PHE A O 1
ATOM 963 N N . GLU A 1 118 ? 1.524 -5.493 -7.545 1.00 81.31 118 GLU A N 1
ATOM 964 C CA . GLU A 1 118 ? 2.221 -4.371 -8.199 1.00 81.31 118 GLU A CA 1
ATOM 965 C C . GLU A 1 118 ? 3.699 -4.308 -7.822 1.00 81.31 118 GLU A C 1
ATOM 967 O O . GLU A 1 118 ? 4.553 -4.218 -8.704 1.00 81.31 118 GLU A O 1
ATOM 972 N N . VAL A 1 119 ? 4.022 -4.433 -6.532 1.00 82.62 119 VAL A N 1
ATOM 973 C CA . VAL A 1 119 ? 5.419 -4.481 -6.079 1.00 82.62 119 VAL A CA 1
ATOM 974 C C . VAL A 1 119 ? 6.150 -5.685 -6.675 1.00 82.62 119 VAL A C 1
ATOM 976 O O . VAL A 1 119 ? 7.272 -5.537 -7.154 1.00 82.62 119 VAL A O 1
ATOM 979 N N . LEU A 1 120 ? 5.525 -6.864 -6.700 1.00 83.88 120 LEU A N 1
ATOM 980 C CA . LEU A 1 120 ? 6.119 -8.063 -7.292 1.00 83.88 120 LEU A CA 1
ATOM 981 C C . LEU A 1 120 ? 6.416 -7.866 -8.784 1.00 83.88 120 LEU A C 1
ATOM 983 O O . LEU A 1 120 ? 7.493 -8.233 -9.249 1.00 83.88 120 LEU A O 1
ATOM 987 N N . PHE A 1 121 ? 5.505 -7.246 -9.530 1.00 81.25 121 PHE A N 1
ATOM 988 C CA . PHE A 1 121 ? 5.718 -6.956 -10.944 1.00 81.25 121 PHE A CA 1
ATOM 989 C C . PHE A 1 121 ? 6.784 -5.875 -11.173 1.00 81.25 121 PHE A C 1
ATOM 991 O O . PHE A 1 121 ? 7.562 -6.003 -12.116 1.00 81.25 121 PHE A O 1
ATOM 998 N N . LEU A 1 122 ? 6.890 -4.860 -10.308 1.00 83.00 122 LEU A N 1
ATOM 999 C CA . LEU A 1 122 ? 7.997 -3.893 -10.350 1.00 83.00 122 LEU A CA 1
ATOM 1000 C C . LEU A 1 122 ? 9.355 -4.574 -10.113 1.00 83.00 122 LEU A C 1
ATOM 1002 O O . LEU A 1 122 ? 10.326 -4.260 -10.800 1.00 83.00 122 LEU A O 1
ATOM 1006 N N . ILE A 1 123 ? 9.419 -5.546 -9.196 1.00 81.81 123 ILE A N 1
ATOM 1007 C CA . ILE A 1 123 ? 10.625 -6.356 -8.957 1.00 81.81 123 ILE A CA 1
ATOM 1008 C C . ILE A 1 123 ? 10.948 -7.222 -10.181 1.00 81.81 123 ILE A C 1
ATOM 1010 O O . ILE A 1 123 ? 12.102 -7.283 -10.602 1.00 81.81 123 ILE A O 1
ATOM 1014 N N . LEU A 1 124 ? 9.945 -7.870 -10.784 1.00 81.06 124 LEU A N 1
ATOM 1015 C CA . LEU A 1 124 ? 10.132 -8.650 -12.013 1.00 81.06 124 LEU A CA 1
ATOM 1016 C C . LEU A 1 124 ? 10.629 -7.777 -13.169 1.00 81.06 124 LEU A C 1
ATOM 1018 O O . LEU A 1 124 ? 11.520 -8.193 -13.909 1.00 81.06 124 LEU A O 1
ATOM 1022 N N . TRP A 1 125 ? 10.101 -6.560 -13.299 1.00 79.94 125 TRP A N 1
ATOM 1023 C CA . TRP A 1 125 ? 10.566 -5.602 -14.294 1.00 79.94 125 TRP A CA 1
ATOM 1024 C C . TRP A 1 125 ? 12.028 -5.204 -14.048 1.00 79.94 125 TRP A C 1
ATOM 1026 O O . TRP A 1 125 ? 12.840 -5.252 -14.974 1.00 79.94 125 TRP A O 1
ATOM 1036 N N . GLN A 1 126 ? 12.403 -4.910 -12.799 1.00 79.00 126 GLN A N 1
ATOM 1037 C CA . GLN A 1 126 ? 13.797 -4.653 -12.431 1.00 79.00 126 GLN A CA 1
ATOM 1038 C C . GLN A 1 126 ? 14.707 -5.835 -12.800 1.00 79.00 126 GLN A C 1
ATOM 1040 O O . GLN A 1 126 ? 15.763 -5.641 -13.402 1.00 79.00 126 GLN A O 1
ATOM 1045 N N . TYR A 1 127 ? 14.283 -7.062 -12.490 1.00 77.31 127 TYR A N 1
ATOM 1046 C CA . TYR A 1 127 ? 15.034 -8.277 -12.802 1.00 77.31 127 TYR A CA 1
ATOM 1047 C C . TYR A 1 127 ? 15.206 -8.492 -14.312 1.00 77.31 127 TYR A C 1
ATOM 1049 O O . TYR A 1 127 ? 16.293 -8.828 -14.782 1.00 77.31 127 TYR A O 1
ATOM 1057 N N . SER A 1 128 ? 14.145 -8.251 -15.087 1.00 74.00 128 SER A N 1
ATOM 1058 C CA . SER A 1 128 ? 14.180 -8.322 -16.549 1.00 74.00 128 SER A CA 1
ATOM 1059 C C . SER A 1 128 ? 15.148 -7.298 -17.144 1.00 74.00 128 SER A C 1
ATOM 1061 O O . SER A 1 128 ? 15.891 -7.633 -18.066 1.00 74.00 128 SER A O 1
ATOM 1063 N N . ASN A 1 129 ? 15.173 -6.069 -16.619 1.00 70.75 129 ASN A N 1
ATOM 1064 C CA . ASN A 1 129 ? 16.074 -5.016 -17.095 1.00 70.75 129 ASN A CA 1
ATOM 1065 C C . ASN A 1 129 ? 17.546 -5.302 -16.768 1.00 70.75 129 ASN A C 1
ATOM 1067 O O . ASN A 1 129 ? 18.408 -4.900 -17.536 1.00 70.75 129 ASN A O 1
ATOM 1071 N N . GLN A 1 130 ? 17.841 -5.990 -15.660 1.00 69.69 130 GLN A N 1
ATOM 1072 C CA . GLN A 1 130 ? 19.214 -6.354 -15.281 1.00 69.69 130 GLN A CA 1
ATOM 1073 C C . GLN A 1 130 ? 19.806 -7.485 -16.134 1.00 69.69 130 GLN A C 1
ATOM 1075 O O . GLN A 1 130 ? 21.023 -7.574 -16.267 1.00 69.69 130 GLN A O 1
ATOM 1080 N N . ARG A 1 131 ? 18.965 -8.363 -16.699 1.00 63.97 131 ARG A N 1
ATOM 1081 C CA . ARG A 1 131 ? 19.407 -9.438 -17.606 1.00 63.97 131 ARG A CA 1
ATOM 1082 C C . ARG A 1 131 ? 19.562 -8.984 -19.058 1.00 63.97 131 ARG A C 1
ATOM 1084 O O . ARG A 1 131 ? 20.275 -9.636 -19.815 1.00 63.97 131 ARG A O 1
ATOM 1091 N N . GLY A 1 132 ? 18.883 -7.910 -19.455 1.00 57.16 132 GLY A N 1
ATOM 1092 C CA . GLY A 1 132 ? 19.082 -7.284 -20.757 1.00 57.16 132 GLY A CA 1
ATOM 1093 C C . GLY A 1 132 ? 20.318 -6.390 -20.730 1.00 57.16 132 GLY A C 1
ATOM 1094 O O . GLY A 1 132 ? 20.494 -5.615 -19.795 1.00 57.16 132 GLY A O 1
ATOM 1095 N N . VAL A 1 133 ? 21.156 -6.462 -21.764 1.00 49.62 133 VAL A N 1
ATOM 1096 C CA . VAL A 1 133 ? 22.247 -5.503 -22.014 1.00 49.62 133 VAL A CA 1
ATOM 1097 C C . VAL A 1 133 ? 21.620 -4.166 -22.439 1.00 49.62 133 VAL A C 1
ATOM 1099 O O . VAL A 1 133 ? 21.658 -3.785 -23.601 1.00 49.62 133 VAL A O 1
ATOM 1102 N N . ASN A 1 134 ? 20.912 -3.501 -21.527 1.00 53.53 134 ASN A N 1
ATOM 1103 C CA . ASN A 1 134 ? 20.312 -2.195 -21.766 1.00 53.53 134 ASN A CA 1
ATOM 1104 C C . ASN A 1 134 ? 21.256 -1.130 -21.202 1.00 53.53 134 ASN A C 1
ATOM 1106 O O . ASN A 1 134 ? 21.393 -0.991 -19.990 1.00 53.53 134 ASN A O 1
ATOM 1110 N N . GLU A 1 135 ? 21.877 -0.360 -22.093 1.00 53.72 135 GLU A N 1
ATOM 1111 C CA . GLU A 1 135 ? 22.842 0.704 -21.768 1.00 53.72 135 GLU A CA 1
ATOM 1112 C C . GLU A 1 135 ? 22.198 1.907 -21.040 1.00 53.72 135 GLU A C 1
ATOM 1114 O O . GLU A 1 135 ? 22.884 2.752 -20.466 1.00 53.72 135 GLU A O 1
ATOM 1119 N N . ASN A 1 136 ? 20.862 1.967 -20.985 1.00 64.25 136 ASN A N 1
ATOM 1120 C CA . ASN A 1 136 ? 20.123 3.056 -20.349 1.00 64.25 136 ASN A CA 1
ATOM 1121 C C . ASN A 1 136 ? 19.927 2.832 -18.841 1.00 64.25 136 ASN A C 1
ATOM 1123 O O . ASN A 1 136 ? 18.879 2.365 -18.384 1.00 64.25 136 ASN A O 1
ATOM 1127 N N . TYR A 1 137 ? 20.924 3.263 -18.063 1.00 64.25 137 TYR A N 1
ATOM 1128 C CA . TYR A 1 137 ? 20.968 3.227 -16.591 1.00 64.25 137 TYR A CA 1
ATOM 1129 C C . TYR A 1 137 ? 19.720 3.811 -15.896 1.00 64.25 137 TYR A C 1
ATOM 1131 O O . TYR A 1 137 ? 19.291 3.337 -14.847 1.00 64.25 137 TYR A O 1
ATOM 1139 N N . ILE A 1 138 ? 19.087 4.825 -16.494 1.00 65.75 138 ILE A N 1
ATOM 1140 C CA . ILE A 1 138 ? 17.895 5.473 -15.922 1.00 65.75 138 ILE A CA 1
ATOM 1141 C C . ILE A 1 138 ? 16.690 4.516 -15.923 1.00 65.75 138 ILE A C 1
ATOM 1143 O O . ILE A 1 138 ? 15.935 4.462 -14.955 1.00 65.75 138 ILE A O 1
ATOM 1147 N N . ILE A 1 139 ? 16.528 3.717 -16.982 1.00 68.56 139 ILE A N 1
ATOM 1148 C CA . ILE A 1 139 ? 15.395 2.793 -17.137 1.00 68.56 139 ILE A CA 1
ATOM 1149 C C . ILE A 1 139 ? 15.548 1.579 -16.211 1.00 68.56 139 ILE A C 1
ATOM 1151 O O . ILE A 1 139 ? 14.555 1.055 -15.704 1.00 68.56 139 ILE A O 1
ATOM 1155 N N . SER A 1 140 ? 16.781 1.137 -15.951 1.00 69.00 140 SER A N 1
ATOM 1156 C CA . SER A 1 140 ? 17.041 -0.022 -15.090 1.00 69.00 140 SER A CA 1
ATOM 1157 C C . SER A 1 140 ? 16.798 0.265 -13.603 1.00 69.00 140 SER A C 1
ATOM 1159 O O . SER A 1 140 ? 16.402 -0.640 -12.868 1.00 69.00 140 SER A O 1
ATOM 1161 N N . ILE A 1 141 ? 16.971 1.516 -13.166 1.00 76.38 141 ILE A N 1
ATOM 1162 C CA . ILE A 1 141 ? 16.805 1.940 -11.763 1.00 76.38 141 ILE A CA 1
ATOM 1163 C C . ILE A 1 141 ? 15.405 2.483 -11.468 1.00 76.38 141 ILE A C 1
ATOM 1165 O O . ILE A 1 141 ? 14.974 2.523 -10.317 1.00 76.38 141 ILE A O 1
ATOM 1169 N N . LEU A 1 142 ? 14.645 2.855 -12.493 1.00 79.25 142 LEU A N 1
ATOM 1170 C CA . LEU A 1 142 ? 13.308 3.406 -12.317 1.00 79.25 142 LEU A CA 1
ATOM 1171 C C . LEU A 1 142 ? 12.374 2.536 -11.438 1.00 79.25 142 LEU A C 1
ATOM 1173 O O . LEU A 1 142 ? 11.765 3.092 -10.521 1.00 79.25 142 LEU A O 1
ATOM 1177 N N . PRO A 1 143 ? 12.282 1.199 -11.610 1.00 79.69 143 PRO A N 1
ATOM 1178 C CA . PRO A 1 143 ? 11.386 0.383 -10.787 1.00 79.69 143 PRO A CA 1
ATOM 1179 C C . PRO A 1 143 ? 11.784 0.376 -9.304 1.00 79.69 143 PRO A C 1
ATOM 1181 O O . PRO A 1 143 ? 10.914 0.405 -8.433 1.00 79.69 143 PRO A O 1
ATOM 1184 N N . SER A 1 144 ? 13.086 0.394 -8.996 1.00 82.50 144 SER A N 1
ATOM 1185 C CA . SER A 1 144 ? 13.565 0.398 -7.609 1.00 82.50 144 SER A CA 1
ATOM 1186 C C . SER A 1 144 ? 13.286 1.734 -6.921 1.00 82.50 144 SER A C 1
ATOM 1188 O O . SER A 1 144 ? 12.824 1.745 -5.777 1.00 82.50 144 SER A O 1
ATOM 1190 N N . LEU A 1 145 ? 13.456 2.856 -7.630 1.00 84.62 145 LEU A N 1
ATOM 1191 C CA . LEU A 1 145 ? 13.062 4.177 -7.132 1.00 84.62 145 LEU A CA 1
ATOM 1192 C C . LEU A 1 145 ? 11.561 4.243 -6.836 1.00 84.62 145 LEU A C 1
ATOM 1194 O O . LEU A 1 145 ? 11.173 4.754 -5.786 1.00 84.62 145 LEU A O 1
ATOM 1198 N N . MET A 1 146 ? 10.719 3.679 -7.709 1.00 84.69 146 MET A N 1
ATOM 1199 C CA . MET A 1 146 ? 9.270 3.630 -7.492 1.00 84.69 146 MET A CA 1
ATOM 1200 C C . MET A 1 146 ? 8.906 2.828 -6.237 1.00 84.69 146 MET A C 1
ATOM 1202 O O . MET A 1 146 ? 8.070 3.276 -5.448 1.00 84.69 146 MET A O 1
ATOM 1206 N N . ILE A 1 147 ? 9.559 1.686 -6.001 1.00 85.19 147 ILE A N 1
ATOM 1207 C CA . ILE A 1 147 ? 9.344 0.878 -4.792 1.00 85.19 147 ILE A CA 1
ATOM 1208 C C . ILE A 1 147 ? 9.742 1.667 -3.538 1.00 85.19 147 ILE A C 1
ATOM 1210 O O . ILE A 1 147 ? 8.940 1.785 -2.609 1.00 85.19 147 ILE A O 1
ATOM 1214 N N . ILE A 1 148 ? 10.949 2.243 -3.518 1.00 87.88 148 ILE A N 1
ATOM 1215 C CA . ILE A 1 148 ? 11.464 3.002 -2.367 1.00 87.88 148 ILE A CA 1
ATOM 1216 C C . ILE A 1 148 ? 10.541 4.182 -2.052 1.00 87.88 148 ILE A C 1
ATOM 1218 O O . ILE A 1 148 ? 10.112 4.350 -0.908 1.00 87.88 148 ILE A O 1
ATOM 1222 N N . PHE A 1 149 ? 10.179 4.963 -3.070 1.00 88.62 149 PHE A N 1
ATOM 1223 C CA . PHE A 1 149 ? 9.296 6.115 -2.922 1.00 88.62 149 PHE A CA 1
ATOM 1224 C C . PHE A 1 149 ? 7.930 5.719 -2.351 1.00 88.62 149 PHE A C 1
ATOM 1226 O O . PHE A 1 149 ? 7.419 6.356 -1.427 1.00 88.62 149 PHE A O 1
ATOM 1233 N N . THR A 1 150 ? 7.370 4.608 -2.829 1.00 86.56 150 THR A N 1
ATOM 1234 C CA . THR A 1 150 ? 6.078 4.100 -2.358 1.00 86.56 150 THR A CA 1
ATOM 1235 C C . THR A 1 150 ? 6.128 3.656 -0.895 1.00 86.56 150 THR A C 1
ATOM 1237 O O . THR A 1 150 ? 5.195 3.930 -0.136 1.00 86.56 150 THR A O 1
ATOM 1240 N N . ILE A 1 151 ? 7.217 3.008 -0.464 1.00 87.00 151 ILE A N 1
ATOM 1241 C CA . ILE A 1 151 ? 7.413 2.608 0.939 1.00 87.00 151 ILE A CA 1
ATOM 1242 C C . ILE A 1 151 ? 7.494 3.842 1.843 1.00 87.00 151 ILE A C 1
ATOM 1244 O O . ILE A 1 151 ? 6.812 3.889 2.870 1.00 87.00 151 ILE A O 1
ATOM 1248 N N . ILE A 1 152 ? 8.274 4.854 1.449 1.00 90.25 152 ILE A N 1
ATOM 1249 C CA . ILE A 1 152 ? 8.437 6.096 2.219 1.00 90.25 152 ILE A CA 1
ATOM 1250 C C . ILE A 1 152 ? 7.089 6.804 2.383 1.00 90.25 152 ILE A C 1
ATOM 1252 O O . ILE A 1 152 ? 6.706 7.144 3.505 1.00 90.25 152 ILE A O 1
ATOM 1256 N N . ILE A 1 153 ? 6.330 6.966 1.294 1.00 89.56 153 ILE A N 1
ATOM 1257 C CA . ILE A 1 153 ? 4.990 7.566 1.342 1.00 89.56 153 ILE A CA 1
ATOM 1258 C C . ILE A 1 153 ? 4.075 6.775 2.266 1.00 89.56 153 ILE A C 1
ATOM 1260 O O . ILE A 1 153 ? 3.386 7.361 3.098 1.00 89.56 153 ILE A O 1
ATOM 1264 N N . ARG A 1 154 ? 4.063 5.444 2.151 1.00 87.75 154 ARG A N 1
ATOM 1265 C CA . ARG A 1 154 ? 3.192 4.599 2.970 1.00 87.75 154 ARG A CA 1
ATOM 1266 C C . ARG A 1 154 ? 3.491 4.757 4.459 1.00 87.75 154 ARG A C 1
ATOM 1268 O O . ARG A 1 154 ? 2.551 4.880 5.247 1.00 87.75 154 ARG A O 1
ATOM 1275 N N . LEU A 1 155 ? 4.768 4.786 4.841 1.00 90.25 155 LEU A N 1
ATOM 1276 C CA . LEU A 1 155 ? 5.189 5.018 6.225 1.00 90.25 155 LEU A CA 1
ATOM 1277 C C . LEU A 1 155 ? 4.793 6.420 6.705 1.00 90.25 155 LEU A C 1
ATOM 1279 O O . LEU A 1 155 ? 4.223 6.552 7.789 1.00 90.25 155 LEU A O 1
ATOM 1283 N N . GLY A 1 156 ? 5.016 7.448 5.881 1.00 88.94 156 GLY A N 1
ATOM 1284 C CA . GLY A 1 156 ? 4.624 8.825 6.188 1.00 88.94 156 GL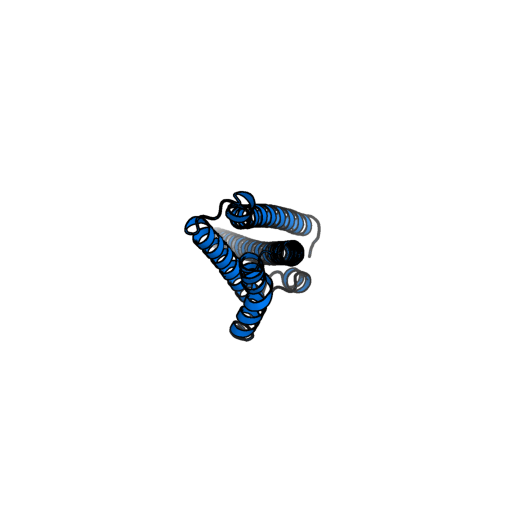Y A CA 1
ATOM 1285 C C . GLY A 1 156 ? 3.114 8.978 6.388 1.00 88.94 156 GLY A C 1
ATOM 1286 O O . GLY A 1 156 ? 2.667 9.505 7.408 1.00 88.94 156 GLY A O 1
ATOM 1287 N N . CYS A 1 157 ? 2.311 8.446 5.463 1.00 89.31 157 CYS A N 1
ATOM 1288 C CA . CYS A 1 157 ? 0.855 8.444 5.570 1.00 89.31 157 CYS A CA 1
ATOM 1289 C C . CYS A 1 157 ? 0.381 7.660 6.797 1.00 89.31 157 CYS A C 1
ATOM 1291 O O . CYS A 1 157 ? -0.491 8.139 7.519 1.00 89.31 157 CYS A O 1
ATOM 1293 N N . TYR A 1 158 ? 0.952 6.480 7.062 1.00 89.12 158 TYR A N 1
ATOM 1294 C CA . TYR A 1 158 ? 0.605 5.687 8.243 1.00 89.12 158 TYR A CA 1
ATOM 1295 C C . TYR A 1 158 ? 0.825 6.482 9.532 1.00 89.12 158 TYR A C 1
ATOM 1297 O O . TYR A 1 158 ? -0.086 6.575 10.356 1.00 89.12 158 TYR A O 1
ATOM 1305 N N . PHE A 1 159 ? 1.995 7.108 9.681 1.00 89.06 159 PHE A N 1
ATOM 1306 C CA . PHE A 1 159 ? 2.308 7.912 10.858 1.00 89.06 159 PHE A CA 1
ATOM 1307 C C . PHE A 1 159 ? 1.376 9.126 10.993 1.00 89.06 159 PHE A C 1
ATOM 1309 O O . PHE A 1 159 ? 0.868 9.397 12.083 1.00 89.06 159 PHE A O 1
ATOM 1316 N N . ALA A 1 160 ? 1.078 9.811 9.885 1.00 88.31 160 ALA A N 1
ATOM 1317 C CA . ALA A 1 160 ? 0.143 10.932 9.872 1.00 88.31 160 ALA A CA 1
ATOM 1318 C C . ALA A 1 160 ? -1.269 10.512 10.319 1.00 88.31 160 ALA A C 1
ATOM 1320 O O . ALA A 1 160 ? -1.845 11.142 11.207 1.00 88.31 160 ALA A O 1
ATOM 1321 N N . PHE A 1 161 ? -1.820 9.421 9.772 1.00 87.38 161 PHE A N 1
ATOM 1322 C CA . PHE A 1 161 ? -3.136 8.915 10.181 1.00 87.38 161 PHE A CA 1
ATOM 1323 C C . PHE A 1 161 ? -3.156 8.450 11.632 1.00 87.38 161 PHE A C 1
ATOM 1325 O O . PHE A 1 161 ? -4.113 8.747 12.349 1.00 87.38 161 PHE A O 1
ATOM 1332 N N . TRP A 1 162 ? -2.095 7.781 12.080 1.00 86.75 162 TRP A N 1
ATOM 1333 C CA . TRP A 1 162 ? -1.951 7.344 13.463 1.00 86.75 162 TRP A CA 1
ATOM 1334 C C . TRP A 1 162 ? -2.018 8.520 14.439 1.00 86.75 162 TRP A C 1
ATOM 1336 O O . TRP A 1 162 ? -2.803 8.498 15.391 1.00 86.75 162 TRP A O 1
ATOM 1346 N N . MET A 1 163 ? -1.246 9.577 14.172 1.00 86.88 163 MET A N 1
ATOM 1347 C CA . MET A 1 163 ? -1.244 10.800 14.977 1.00 86.88 163 MET A CA 1
ATOM 1348 C C . MET A 1 163 ? -2.605 11.501 14.941 1.00 86.88 163 MET A C 1
ATOM 1350 O O . MET A 1 163 ? -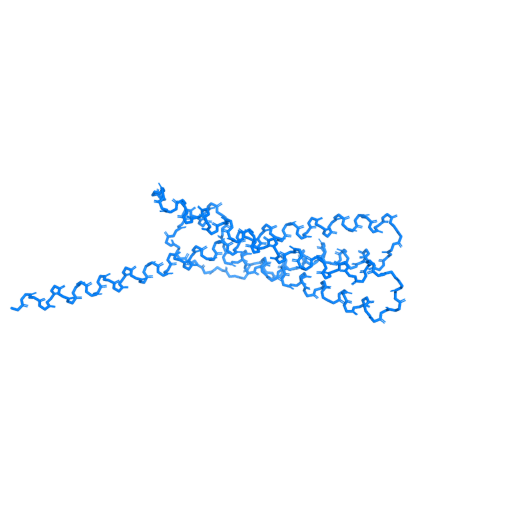3.135 11.859 15.992 1.00 86.88 163 MET A O 1
ATOM 1354 N N . LEU A 1 164 ? -3.212 11.640 13.758 1.00 86.31 164 LEU A N 1
ATOM 1355 C CA . LEU A 1 164 ? -4.513 12.294 13.591 1.00 86.31 164 LEU A CA 1
ATOM 1356 C C . LEU A 1 164 ? -5.644 11.559 14.318 1.00 86.31 164 LEU A C 1
ATOM 1358 O O . LEU A 1 164 ? -6.486 12.199 14.951 1.00 86.31 164 LEU A O 1
ATOM 1362 N N . ILE A 1 165 ? -5.682 10.228 14.238 1.00 82.94 165 ILE A N 1
ATOM 1363 C CA . ILE A 1 165 ? -6.715 9.423 14.897 1.00 82.94 165 ILE A CA 1
ATOM 1364 C C . ILE A 1 165 ? -6.515 9.441 16.413 1.00 82.94 165 ILE A C 1
ATOM 1366 O O . ILE A 1 165 ? -7.480 9.676 17.140 1.00 82.94 165 ILE A O 1
ATOM 1370 N N . LYS A 1 166 ? -5.276 9.295 16.903 1.00 82.38 166 LYS A N 1
ATOM 1371 C CA . LYS A 1 166 ? -4.983 9.408 18.341 1.00 82.38 166 LYS A CA 1
ATOM 1372 C C . LYS A 1 166 ? -5.318 10.784 18.904 1.00 82.38 166 LYS A C 1
ATOM 1374 O O . LYS A 1 166 ? -5.882 10.870 19.991 1.00 82.38 166 LYS A O 1
ATOM 1379 N N . TYR A 1 167 ? -4.998 11.847 18.170 1.00 82.94 167 TYR A N 1
ATOM 1380 C CA . TYR A 1 167 ? -5.351 13.206 18.564 1.00 82.94 167 TYR A CA 1
ATOM 1381 C C . TYR A 1 167 ? -6.872 13.370 18.654 1.00 82.94 167 TYR A C 1
ATOM 1383 O O . TYR A 1 167 ? -7.384 13.821 19.676 1.00 82.94 167 TYR A O 1
ATOM 1391 N N . LYS A 1 168 ? -7.617 12.913 17.639 1.00 79.00 168 LYS A N 1
ATOM 1392 C CA . LYS A 1 168 ? -9.086 12.982 17.651 1.00 79.00 168 LYS A CA 1
ATOM 1393 C C . LYS A 1 168 ? -9.713 12.174 18.781 1.00 79.00 168 LYS A C 1
ATOM 1395 O O . LYS A 1 168 ? -10.640 12.674 19.392 1.00 79.00 168 LYS A O 1
ATOM 1400 N N . LEU A 1 169 ? -9.182 10.997 19.104 1.00 76.50 169 LEU A N 1
ATOM 1401 C CA . LEU A 1 169 ? -9.659 10.185 20.230 1.00 76.50 169 LEU A CA 1
ATOM 1402 C C . LEU A 1 169 ? -9.361 10.805 21.601 1.00 76.50 169 LEU A C 1
ATOM 1404 O O . LEU A 1 169 ? -10.091 10.556 22.554 1.00 76.50 169 LEU A O 1
ATOM 1408 N N . ARG A 1 170 ? -8.285 11.594 21.722 1.00 75.94 170 ARG A N 1
ATOM 1409 C CA . ARG A 1 170 ? -7.925 12.276 22.974 1.00 75.94 170 ARG A CA 1
ATOM 1410 C C . ARG A 1 170 ? -8.772 13.530 23.220 1.00 75.94 170 ARG A C 1
ATOM 1412 O O . ARG A 1 170 ? -9.076 13.812 24.373 1.00 75.94 170 ARG A O 1
ATOM 1419 N N . TYR A 1 171 ? -9.112 14.278 22.168 1.00 70.69 171 TYR A N 1
ATOM 1420 C CA . TYR A 1 171 ? -9.745 15.602 22.285 1.00 70.69 171 TYR A CA 1
ATOM 1421 C C . TYR A 1 171 ? -11.226 15.648 21.886 1.00 70.69 171 TYR A C 1
ATOM 1423 O O . TYR A 1 171 ? -11.920 16.574 22.289 1.00 70.69 171 TYR A O 1
ATOM 1431 N N . ASN A 1 172 ? -11.729 14.653 21.154 1.00 55.16 172 ASN A N 1
ATOM 1432 C CA . ASN A 1 172 ? -13.146 14.500 20.841 1.00 55.16 172 ASN A CA 1
ATOM 1433 C C . ASN A 1 172 ? -13.643 13.170 21.418 1.00 55.16 172 ASN A C 1
ATOM 1435 O O . ASN A 1 172 ? -13.072 12.117 21.135 1.00 55.16 172 ASN A O 1
ATOM 1439 N N . ARG A 1 173 ? -14.747 13.204 22.176 1.00 51.31 173 ARG A N 1
ATOM 1440 C CA . ARG A 1 173 ? -15.580 12.006 22.337 1.00 51.31 173 ARG A CA 1
ATOM 1441 C C . ARG A 1 173 ? -16.196 11.730 20.964 1.00 51.31 173 ARG A C 1
ATOM 1443 O O . ARG A 1 173 ? -17.055 12.490 20.526 1.00 51.31 173 ARG A O 1
ATOM 1450 N N . LEU A 1 174 ? -15.647 10.748 20.252 1.00 46.12 174 LEU A N 1
ATOM 1451 C CA . LEU A 1 174 ? -16.312 10.118 19.111 1.00 46.12 174 LEU A CA 1
ATOM 1452 C C . LEU A 1 174 ? -17.639 9.494 19.537 1.00 46.12 174 LEU A C 1
ATOM 1454 O O . LEU A 1 174 ? -17.723 9.066 20.711 1.00 46.12 174 LEU A O 1
#

pLDDT: mean 75.82, std 10.53, range [46.12, 90.25]

Secondary structure (DSSP, 8-state):
-HHHHHHHHHHHHHHHHHHHHHHHHHHHHHHHHHHHHHHHHHHHHHHHHHHHHHHHHTT-HHHHHHHHIIIIIHHHHHHHHTTT--------TTHHHHHHHT--HHHHHHHHHHHHHHHHHHHHHHHHHHHS----HHHHHHHHHHHHHHHHHHHHHHHHHHHHHHHHHHHS--

Foldseek 3Di:
DVVVVVVVVVVVVVVVVVVVVVQLVVVLLLLLLQLLLVVLLVVLLVVLVVVLVVVVVVPDPVSNVLSCCLNPVLLVVLVVVLPPPDDDPDDRPCVVSCVVSVDDPSSSVSSVVSVVVSLVSLVVLLVVLVPDPDPPPCSNCVSVVSVVVSVVSSVVSSVVSSVVVVVCVVPPPD

Sequence (174 aa):
MVCGYEWKRRKELKMKLEFEKQQINNEIIRICNYASLKISYQILMLILAVMSVIQMLSSGTIVSFWLLIVGILLPLFVGRLFRGKQSMSQTFILSTLVEKYKYSDSKYHSLANSFLFEVLFLILWQYSNQRGVNENYIISILPSLMIIFTIIIRLGCYFAFWMLIKYKLRYNRL